Protein AF-V5HT27-F1 (afdb_monomer)

InterPro domains:
  IPR021971 Salivary protein 15 [PF12115] (2-84)

Sequence (85 aa):
GLPPLESKTRQRFLSHLLDLCHNQNRWERISNDTIHWENCTFDCRHDVNDHPHVEKLPDGTPCGNGKVCDKEKCVVEPTTLPSCR

Organism: Ixodes ricinus (NCBI:txid34613)

pLDDT: mean 73.41, std 12.54, range [38.28, 88.88]

Nearest PDB structures (foldseek):
  3q2h-assembly2_B  TM=6.657E-01  e=5.187E+00  Homo sapiens
  3zly-assembly1_A  TM=3.019E-01  e=7.244E+00  Homo sapiens

Structure (mmCIF, N/CA/C/O backbone):
data_AF-V5HT27-F1
#
_entry.id   AF-V5HT27-F1
#
loop_
_atom_site.group_PDB
_atom_site.id
_atom_site.type_symbol
_atom_site.label_atom_id
_atom_site.label_alt_id
_atom_site.label_comp_id
_atom_site.label_asym_id
_atom_site.label_entity_id
_atom_site.label_seq_id
_atom_site.pdbx_PDB_ins_code
_atom_site.Cartn_x
_atom_site.Cartn_y
_atom_site.Cartn_z
_atom_site.occupancy
_atom_site.B_iso_or_equiv
_atom_site.auth_seq_id
_atom_site.auth_comp_id
_atom_site.auth_asym_id
_atom_site.auth_atom_id
_atom_site.pdbx_PDB_model_num
ATOM 1 N N . GLY A 1 1 ? -1.242 11.551 7.779 1.00 38.28 1 GLY A N 1
ATOM 2 C CA . GLY A 1 1 ? 0.093 10.960 7.976 1.00 38.28 1 GLY A CA 1
ATOM 3 C C . GLY A 1 1 ? -0.089 9.496 8.287 1.00 38.28 1 GLY A C 1
ATOM 4 O O . GLY A 1 1 ? -0.933 9.186 9.118 1.00 38.28 1 GLY A O 1
ATOM 5 N N . LEU A 1 2 ? 0.627 8.626 7.578 1.00 46.81 2 LEU A N 1
ATOM 6 C CA . LEU A 1 2 ? 0.635 7.184 7.821 1.00 46.81 2 LEU A CA 1
ATOM 7 C C . LEU A 1 2 ? 0.927 6.862 9.293 1.00 46.81 2 LEU A C 1
ATOM 9 O O . LEU A 1 2 ? 1.774 7.542 9.884 1.00 46.81 2 LEU A O 1
ATOM 13 N N . PRO A 1 3 ? 0.275 5.845 9.886 1.00 52.28 3 PRO A N 1
ATOM 14 C CA . PRO A 1 3 ? 0.668 5.370 11.202 1.00 52.28 3 PRO A CA 1
ATOM 15 C C . PRO A 1 3 ? 2.139 4.923 11.159 1.00 52.28 3 PRO A C 1
ATOM 17 O O . PRO A 1 3 ? 2.603 4.428 10.125 1.00 52.28 3 PRO A O 1
ATOM 20 N N . PRO A 1 4 ? 2.902 5.114 12.247 1.00 51.81 4 PRO A N 1
ATOM 21 C CA . PRO A 1 4 ? 4.292 4.691 12.310 1.00 51.81 4 PRO A CA 1
ATOM 22 C C . PRO A 1 4 ? 4.376 3.159 12.252 1.00 51.81 4 PRO A C 1
ATOM 24 O O . PRO A 1 4 ? 4.377 2.469 13.265 1.00 51.81 4 PRO A O 1
ATOM 27 N N . LEU A 1 5 ? 4.448 2.618 11.038 1.00 56.78 5 LEU A N 1
ATOM 28 C CA . LEU A 1 5 ? 4.869 1.248 10.787 1.00 56.78 5 LEU A CA 1
ATOM 29 C C . LEU A 1 5 ? 6.382 1.193 11.021 1.00 56.78 5 LEU A C 1
ATOM 31 O O . LEU A 1 5 ? 7.158 1.762 10.241 1.00 56.78 5 LEU A O 1
ATOM 35 N N . GLU A 1 6 ? 6.778 0.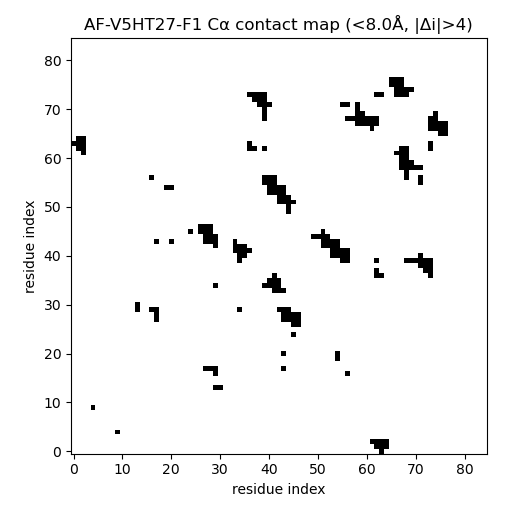535 12.114 1.00 59.16 6 GLU A N 1
ATOM 36 C CA . GLU A 1 6 ? 8.154 0.125 12.429 1.00 59.16 6 GLU A CA 1
ATOM 37 C C . GLU A 1 6 ? 8.888 -0.347 11.158 1.00 59.16 6 GLU A C 1
ATOM 39 O O . GLU A 1 6 ? 8.321 -1.069 10.335 1.00 59.16 6 GLU A O 1
ATOM 44 N N . SER A 1 7 ? 10.156 0.033 10.976 1.00 57.78 7 SER A N 1
ATOM 45 C CA . SER A 1 7 ? 10.897 -0.172 9.714 1.00 57.78 7 SER A CA 1
ATOM 46 C C . SER A 1 7 ? 10.960 -1.638 9.253 1.00 57.78 7 SER A C 1
ATOM 48 O O . SER A 1 7 ? 10.820 -1.918 8.061 1.00 57.78 7 SER A O 1
ATOM 50 N N . LYS A 1 8 ? 11.097 -2.584 10.192 1.00 60.47 8 LYS A N 1
ATOM 51 C CA . LYS A 1 8 ? 11.080 -4.033 9.915 1.00 60.47 8 LYS A CA 1
ATOM 52 C C . LYS A 1 8 ? 9.687 -4.541 9.537 1.00 60.47 8 LYS A C 1
ATOM 54 O O . LYS A 1 8 ? 9.559 -5.391 8.659 1.00 60.47 8 LYS A O 1
ATOM 59 N N . THR A 1 9 ? 8.648 -4.009 10.174 1.00 67.62 9 THR A N 1
ATOM 60 C CA . THR A 1 9 ? 7.246 -4.332 9.874 1.00 67.62 9 THR A CA 1
ATOM 61 C C . THR A 1 9 ? 6.851 -3.788 8.509 1.00 67.62 9 THR A C 1
ATOM 63 O O . THR A 1 9 ? 6.191 -4.482 7.745 1.00 67.62 9 THR A O 1
ATOM 66 N N . ARG A 1 10 ? 7.343 -2.597 8.150 1.00 70.38 10 ARG A N 1
ATOM 67 C CA . ARG A 1 10 ? 7.150 -1.995 6.829 1.00 70.38 10 ARG A CA 1
ATOM 68 C C . ARG A 1 10 ? 7.744 -2.848 5.714 1.00 70.38 10 ARG A C 1
ATOM 70 O O . ARG A 1 10 ? 7.064 -3.083 4.727 1.00 70.38 10 ARG A O 1
ATOM 77 N N . GLN A 1 11 ? 8.982 -3.325 5.864 1.00 74.94 11 GLN A N 1
ATOM 78 C CA . GLN A 1 11 ? 9.593 -4.204 4.859 1.00 74.94 11 GLN A CA 1
ATOM 79 C C . GLN A 1 11 ? 8.789 -5.489 4.669 1.00 74.94 11 GLN A C 1
ATOM 81 O O . GLN A 1 11 ? 8.483 -5.839 3.538 1.00 74.94 11 GLN A O 1
ATOM 86 N N . ARG A 1 12 ? 8.388 -6.148 5.763 1.00 78.25 12 ARG A N 1
ATOM 87 C CA . A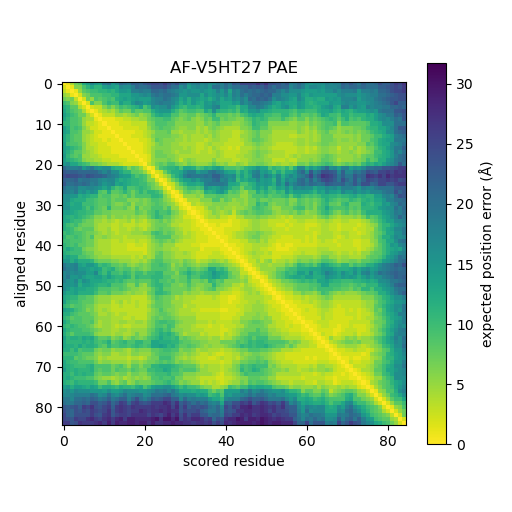RG A 1 12 ? 7.553 -7.359 5.694 1.00 78.25 12 ARG A CA 1
ATOM 88 C C . ARG A 1 12 ? 6.200 -7.094 5.046 1.00 78.25 12 ARG A C 1
ATOM 90 O O . ARG A 1 12 ? 5.741 -7.906 4.257 1.00 78.25 12 ARG A O 1
ATOM 97 N N . PHE A 1 13 ? 5.586 -5.961 5.370 1.00 79.88 13 PHE A N 1
ATOM 98 C CA . PHE A 1 13 ? 4.321 -5.546 4.786 1.00 79.88 13 PHE A CA 1
ATOM 99 C C . PHE A 1 13 ? 4.452 -5.313 3.277 1.00 79.88 13 PHE A C 1
ATOM 101 O O . PHE A 1 13 ? 3.690 -5.887 2.515 1.00 79.88 13 PHE A O 1
ATOM 108 N N . LEU A 1 14 ? 5.465 -4.565 2.834 1.00 78.50 14 LEU A N 1
ATOM 109 C CA . LEU A 1 14 ? 5.730 -4.353 1.407 1.00 78.50 14 LEU A CA 1
ATOM 110 C C . LEU A 1 14 ? 6.052 -5.663 0.675 1.00 78.50 14 LEU A C 1
ATOM 112 O O . LEU A 1 14 ? 5.572 -5.856 -0.434 1.00 78.50 14 LEU A O 1
ATOM 116 N N . SER A 1 15 ? 6.813 -6.576 1.289 1.00 79.94 15 SER A N 1
ATOM 117 C CA . SER A 1 15 ? 7.052 -7.914 0.726 1.00 79.94 15 SER A CA 1
ATOM 118 C C . SER A 1 15 ? 5.761 -8.717 0.583 1.00 79.94 15 SER A C 1
ATOM 120 O O . SER A 1 15 ? 5.559 -9.348 -0.444 1.00 79.94 15 SER A O 1
ATOM 122 N N . HIS A 1 16 ? 4.866 -8.649 1.568 1.00 82.81 16 HIS A N 1
ATOM 123 C CA . HIS A 1 16 ? 3.569 -9.317 1.492 1.00 82.81 16 HIS A CA 1
ATOM 124 C C . HIS A 1 16 ? 2.677 -8.717 0.398 1.00 82.81 16 HIS A C 1
ATOM 126 O O . HIS A 1 16 ? 2.010 -9.456 -0.314 1.00 82.81 16 HIS A O 1
ATOM 132 N N . LEU A 1 17 ? 2.695 -7.392 0.217 1.00 82.69 17 LEU A N 1
A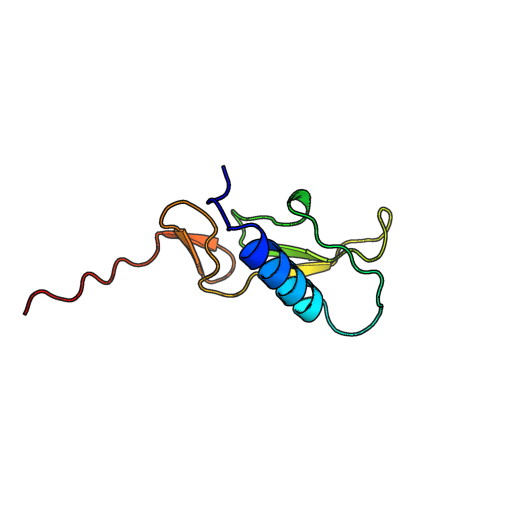TOM 133 C CA . LEU A 1 17 ? 1.992 -6.755 -0.899 1.00 82.69 17 LEU A CA 1
ATOM 134 C C . LEU A 1 17 ? 2.581 -7.157 -2.259 1.00 82.69 17 LEU A C 1
ATOM 136 O O . LEU A 1 17 ? 1.828 -7.350 -3.205 1.00 82.69 17 LEU A O 1
ATOM 140 N N . LEU A 1 18 ? 3.905 -7.320 -2.356 1.00 79.31 18 LEU A N 1
ATOM 141 C CA . LEU A 1 18 ? 4.559 -7.810 -3.575 1.00 79.31 18 LEU A CA 1
ATOM 142 C C . LEU A 1 18 ? 4.125 -9.242 -3.905 1.00 79.31 18 LEU A C 1
ATOM 144 O O . LEU A 1 18 ? 3.861 -9.540 -5.063 1.00 79.31 18 LEU A O 1
ATOM 148 N N . ASP A 1 19 ? 3.994 -10.111 -2.899 1.00 79.88 19 ASP A N 1
ATOM 149 C CA . ASP A 1 19 ? 3.487 -11.473 -3.104 1.00 79.88 19 ASP A CA 1
ATOM 150 C C . ASP A 1 19 ? 2.042 -11.478 -3.649 1.00 79.88 19 ASP A C 1
ATOM 152 O O . ASP A 1 19 ? 1.679 -12.360 -4.431 1.00 79.88 19 ASP A O 1
ATOM 156 N N . LEU A 1 20 ? 1.228 -10.479 -3.277 1.00 80.38 20 LEU A N 1
ATOM 157 C CA . LEU A 1 20 ? -0.158 -10.333 -3.740 1.00 80.38 20 LEU A CA 1
ATOM 158 C C . LEU A 1 20 ? -0.279 -9.874 -5.203 1.00 80.38 20 LEU A C 1
ATOM 160 O O . LEU A 1 20 ? -1.276 -10.211 -5.831 1.00 80.38 20 LEU A O 1
ATOM 164 N N . CYS A 1 21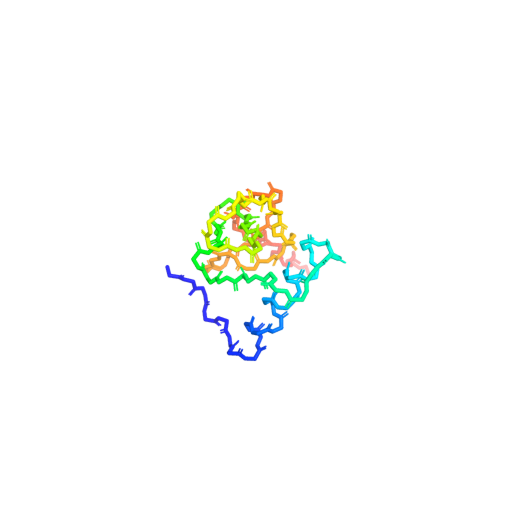 ? 0.721 -9.197 -5.780 1.00 78.69 21 CYS A N 1
ATOM 165 C CA . CYS A 1 21 ? 0.717 -8.801 -7.202 1.00 78.69 21 CYS A CA 1
ATOM 166 C C . CYS A 1 21 ? 0.775 -10.000 -8.187 1.00 78.69 21 CYS A C 1
ATOM 168 O O . CYS A 1 21 ? 0.660 -9.831 -9.395 1.00 78.69 21 CYS A O 1
ATOM 170 N N . HIS A 1 22 ? 0.890 -11.238 -7.687 1.00 69.75 22 HIS A N 1
ATOM 171 C CA . HIS A 1 22 ? 0.874 -12.490 -8.453 1.00 69.75 22 HIS A CA 1
ATOM 172 C C . HIS A 1 22 ? 2.046 -12.709 -9.457 1.00 69.75 22 HIS A C 1
ATOM 174 O O . HIS A 1 22 ? 1.983 -12.468 -10.658 1.00 69.75 22 HIS A O 1
ATOM 180 N N . ASN A 1 23 ? 3.060 -13.420 -8.944 1.00 60.84 23 ASN A N 1
ATOM 181 C CA . ASN A 1 23 ? 3.859 -14.519 -9.534 1.00 60.84 23 ASN A CA 1
ATOM 182 C C . ASN A 1 23 ? 4.790 -14.340 -10.760 1.00 60.84 23 ASN A C 1
ATOM 184 O O . ASN A 1 23 ? 5.449 -15.324 -11.087 1.00 60.84 23 ASN A O 1
ATOM 188 N N . GLN A 1 24 ? 4.930 -13.212 -11.465 1.00 51.25 24 GLN A N 1
ATOM 189 C CA . GLN A 1 24 ? 5.649 -13.299 -12.764 1.00 51.25 24 GLN A CA 1
ATOM 190 C C . GLN A 1 24 ? 6.973 -12.573 -12.944 1.00 51.25 24 GLN A C 1
ATOM 192 O O . GLN A 1 24 ? 7.635 -12.858 -13.939 1.00 51.25 24 GLN A O 1
ATOM 197 N N . ASN A 1 25 ? 7.469 -11.763 -12.004 1.00 51.53 25 ASN A N 1
ATOM 198 C CA . ASN A 1 25 ? 8.795 -11.172 -12.212 1.00 51.53 25 ASN A CA 1
ATOM 199 C C . ASN A 1 25 ? 9.397 -10.564 -10.942 1.00 51.53 25 ASN A C 1
ATOM 201 O O . ASN A 1 25 ? 8.765 -9.836 -10.188 1.00 51.53 25 ASN A O 1
ATOM 205 N N . ARG A 1 26 ? 10.695 -10.811 -10.752 1.00 54.41 26 ARG A N 1
ATOM 206 C CA . ARG A 1 26 ? 11.515 -10.349 -9.611 1.00 54.41 26 ARG A CA 1
ATOM 207 C C . ARG A 1 26 ? 11.702 -8.820 -9.519 1.00 54.41 26 ARG A C 1
ATOM 209 O O . ARG A 1 26 ? 12.566 -8.369 -8.772 1.00 54.41 26 ARG A O 1
ATOM 216 N N . TRP A 1 27 ? 10.975 -8.044 -10.320 1.00 56.47 27 TRP A N 1
ATOM 217 C CA . TRP A 1 27 ? 11.252 -6.634 -10.601 1.00 56.47 27 TRP A CA 1
ATOM 218 C C . TRP A 1 27 ? 10.118 -5.700 -10.178 1.00 56.47 27 TRP A C 1
ATOM 220 O O . TRP A 1 27 ? 10.318 -4.488 -10.210 1.00 56.47 27 TRP A O 1
ATOM 230 N N . GLU A 1 28 ? 8.974 -6.238 -9.744 1.00 59.88 28 GLU A N 1
ATOM 231 C CA . GLU A 1 28 ? 7.869 -5.427 -9.236 1.00 59.88 28 GLU A CA 1
ATOM 232 C C . GLU A 1 28 ? 8.314 -4.593 -8.034 1.00 59.88 28 GLU A C 1
ATOM 234 O O . GLU A 1 28 ? 9.044 -5.050 -7.145 1.00 59.88 28 GLU A O 1
ATOM 239 N N . ARG A 1 29 ? 7.903 -3.324 -8.030 1.00 65.38 29 ARG A N 1
ATOM 240 C CA . ARG A 1 29 ? 8.260 -2.361 -6.989 1.00 65.38 29 ARG A CA 1
ATOM 241 C C . ARG A 1 29 ? 6.998 -1.743 -6.424 1.00 65.38 29 ARG A C 1
ATOM 243 O O . ARG A 1 29 ? 6.294 -1.021 -7.119 1.00 65.38 29 ARG A O 1
ATOM 250 N N . ILE A 1 30 ? 6.783 -1.965 -5.132 1.00 67.50 30 ILE A N 1
ATOM 251 C CA . ILE A 1 30 ? 5.778 -1.252 -4.346 1.00 67.50 30 ILE A CA 1
ATOM 252 C C . ILE A 1 30 ? 6.508 -0.210 -3.509 1.00 67.50 30 ILE A C 1
ATOM 254 O O . ILE A 1 30 ? 7.432 -0.529 -2.753 1.00 67.50 30 ILE A O 1
ATOM 258 N N . SER A 1 31 ? 6.105 1.047 -3.651 1.00 67.94 31 SER A N 1
ATOM 259 C CA . SER A 1 31 ? 6.544 2.144 -2.797 1.00 67.94 31 SER A CA 1
ATOM 260 C C . SER A 1 31 ? 5.394 2.612 -1.909 1.00 67.94 31 SER A C 1
ATOM 262 O O . SER A 1 31 ? 4.253 2.178 -2.025 1.00 67.94 31 SER A O 1
ATOM 264 N N . ASN A 1 32 ? 5.687 3.517 -0.981 1.00 66.75 32 ASN A N 1
ATOM 265 C CA . ASN A 1 32 ? 4.633 4.115 -0.173 1.00 66.75 32 ASN A CA 1
ATOM 266 C C . ASN A 1 32 ? 3.696 5.009 -1.006 1.00 66.75 32 ASN A C 1
ATOM 268 O O . ASN A 1 32 ? 2.539 5.184 -0.641 1.00 66.75 32 ASN A O 1
ATOM 272 N N . ASP A 1 33 ? 4.200 5.556 -2.114 1.00 70.88 33 ASP A N 1
ATOM 273 C CA . ASP A 1 33 ? 3.451 6.431 -3.021 1.00 70.88 33 ASP A CA 1
ATOM 274 C C . ASP A 1 33 ? 2.479 5.651 -3.913 1.00 70.88 33 ASP A C 1
ATOM 276 O O . ASP A 1 33 ? 1.516 6.217 -4.419 1.00 70.88 33 ASP A O 1
ATOM 280 N N . THR A 1 34 ? 2.711 4.347 -4.090 1.00 78.12 34 THR A N 1
ATOM 281 C CA . THR A 1 34 ? 1.805 3.450 -4.816 1.00 78.12 34 THR A CA 1
ATOM 282 C C . THR A 1 34 ? 0.691 2.887 -3.934 1.00 78.12 34 THR A C 1
ATOM 284 O O . THR A 1 34 ? -0.151 2.159 -4.442 1.00 78.12 34 THR A O 1
ATOM 287 N N . ILE A 1 35 ? 0.668 3.178 -2.627 1.00 84.25 35 ILE A N 1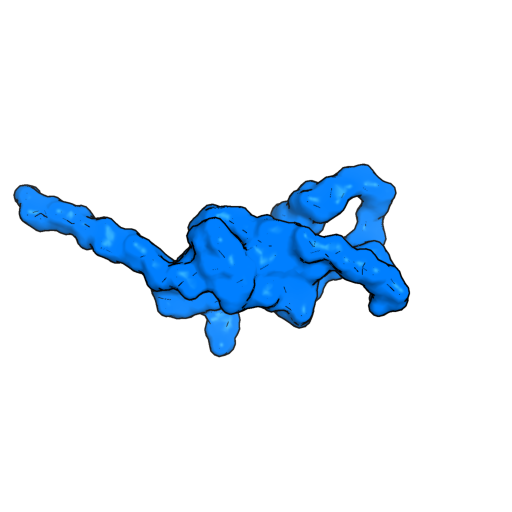
ATOM 288 C CA . ILE A 1 35 ? -0.367 2.677 -1.711 1.00 84.25 35 ILE A CA 1
ATOM 289 C C . ILE A 1 35 ? -1.405 3.769 -1.444 1.00 84.25 35 ILE A C 1
ATOM 291 O O . ILE A 1 35 ? -1.119 4.807 -0.844 1.00 84.25 35 ILE A O 1
ATOM 295 N N . HIS A 1 36 ? -2.646 3.489 -1.825 1.00 87.94 36 HIS A N 1
ATOM 296 C CA . HIS A 1 36 ? -3.802 4.362 -1.661 1.00 87.94 36 HIS A CA 1
ATOM 297 C C . HIS A 1 36 ? -4.554 4.001 -0.381 1.00 87.94 36 HIS A C 1
ATOM 299 O O . HIS A 1 36 ? -5.566 3.301 -0.397 1.00 87.94 36 HIS A O 1
ATOM 305 N N . TRP A 1 37 ? -4.065 4.495 0.754 1.00 84.56 37 TRP A N 1
ATOM 306 C CA . TRP A 1 37 ? -4.604 4.158 2.078 1.00 84.56 37 TRP A CA 1
ATOM 307 C C . TRP A 1 37 ? -6.088 4.479 2.261 1.00 84.56 37 TRP A C 1
ATOM 309 O O . TRP A 1 37 ? -6.765 3.753 2.974 1.00 84.56 37 TRP A O 1
ATOM 319 N N . GLU A 1 38 ? -6.614 5.529 1.625 1.00 83.88 38 GLU A N 1
ATOM 320 C CA . GLU A 1 38 ? -8.032 5.907 1.749 1.00 83.88 38 GLU A CA 1
ATOM 321 C C . GLU A 1 38 ? -8.970 4.883 1.100 1.00 83.88 38 GLU A C 1
ATOM 323 O O . GLU A 1 38 ? -10.004 4.528 1.674 1.00 83.88 38 GLU A O 1
ATOM 328 N N . ASN A 1 39 ? -8.556 4.377 -0.062 1.00 86.00 39 ASN A N 1
ATOM 329 C CA . ASN A 1 39 ? -9.280 3.382 -0.850 1.00 86.00 39 ASN A CA 1
ATOM 330 C C . ASN A 1 39 ? -8.839 1.955 -0.519 1.00 86.00 39 ASN A C 1
ATOM 332 O O . ASN A 1 39 ? -9.334 1.004 -1.108 1.00 86.00 39 ASN A O 1
ATOM 336 N N . CYS A 1 40 ? -7.889 1.795 0.401 1.00 88.00 40 CYS A N 1
ATOM 337 C CA . CYS A 1 40 ? -7.313 0.507 0.744 1.00 88.00 40 CYS A CA 1
ATOM 338 C C . CYS A 1 40 ? -6.895 -0.312 -0.483 1.00 88.00 40 CYS A C 1
ATOM 340 O O . CYS A 1 40 ? -7.149 -1.512 -0.563 1.00 88.00 40 CYS A O 1
ATOM 342 N N . THR A 1 41 ? -6.254 0.352 -1.441 1.00 88.88 41 THR A N 1
ATOM 343 C CA . THR A 1 41 ? -5.714 -0.265 -2.653 1.00 88.88 41 THR A CA 1
ATOM 344 C C . THR A 1 41 ? -4.242 0.071 -2.811 1.00 88.88 41 THR A C 1
ATOM 346 O O . THR A 1 41 ? -3.713 0.962 -2.144 1.00 88.88 41 THR A O 1
ATOM 349 N N . PHE A 1 42 ? -3.556 -0.649 -3.685 1.00 87.31 42 PHE A N 1
ATOM 350 C CA . PHE A 1 42 ? -2.190 -0.340 -4.067 1.00 87.31 42 PHE A CA 1
ATOM 351 C C . PHE A 1 42 ? -1.957 -0.648 -5.542 1.00 87.31 42 PHE A C 1
ATOM 353 O O . PHE A 1 42 ? -2.532 -1.578 -6.100 1.00 87.31 42 PHE A O 1
ATOM 360 N N . ASP A 1 43 ? -1.118 0.167 -6.167 1.00 85.06 43 ASP A N 1
ATOM 361 C CA . ASP A 1 43 ? -0.674 -0.020 -7.537 1.00 85.06 43 ASP A CA 1
ATOM 362 C C . ASP A 1 43 ? 0.508 -0.991 -7.540 1.00 85.06 43 ASP A C 1
ATOM 364 O O . ASP A 1 43 ? 1.594 -0.684 -7.040 1.00 85.06 43 ASP A O 1
ATOM 368 N N . CYS A 1 44 ? 0.330 -2.136 -8.173 1.00 80.81 44 CYS A N 1
ATOM 369 C CA . CYS A 1 44 ? 1.424 -3.006 -8.548 1.00 80.81 44 CYS A CA 1
ATOM 370 C C . CYS A 1 44 ? 1.980 -2.550 -9.903 1.00 80.81 44 CYS A C 1
ATOM 372 O O . CYS A 1 44 ? 1.271 -2.526 -10.915 1.00 80.81 44 CYS A O 1
ATOM 374 N N . ARG A 1 45 ? 3.258 -2.157 -9.930 1.00 76.19 45 ARG A N 1
ATOM 375 C CA . ARG A 1 45 ? 3.959 -1.747 -11.155 1.00 76.19 45 ARG A CA 1
ATOM 376 C C . ARG A 1 45 ? 5.190 -2.599 -11.389 1.00 76.19 45 ARG A C 1
ATOM 378 O O . ARG A 1 45 ? 5.999 -2.805 -10.482 1.00 76.19 45 ARG A O 1
ATOM 385 N N . HIS A 1 46 ? 5.344 -3.006 -12.643 1.00 72.31 46 HIS A N 1
ATOM 386 C CA . HIS A 1 46 ? 6.529 -3.691 -13.132 1.00 72.31 46 HIS A CA 1
ATOM 387 C C . HIS A 1 46 ? 7.675 -2.726 -13.419 1.00 72.31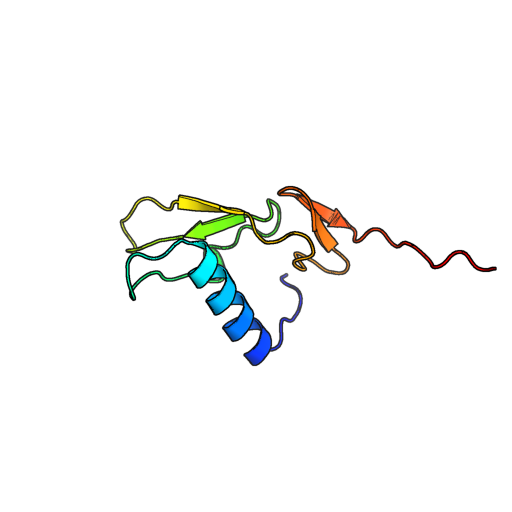 46 HIS A C 1
ATOM 389 O O . HIS A 1 46 ? 8.793 -2.903 -12.944 1.00 72.31 46 HIS A O 1
ATOM 395 N N . ASP A 1 47 ? 7.357 -1.677 -14.171 1.00 68.00 47 ASP A N 1
ATOM 396 C CA . ASP A 1 47 ? 8.273 -0.626 -14.579 1.00 68.00 47 ASP A CA 1
ATOM 397 C C . ASP A 1 47 ? 7.641 0.743 -14.331 1.00 68.00 47 ASP A C 1
ATOM 399 O O . ASP A 1 47 ? 6.421 0.888 -14.238 1.00 68.00 47 ASP A O 1
ATOM 403 N N . VAL A 1 48 ? 8.476 1.781 -14.253 1.00 67.00 48 VAL A N 1
ATOM 404 C CA . VAL A 1 48 ? 8.021 3.164 -13.996 1.00 67.00 48 VAL A CA 1
ATOM 405 C C . VAL A 1 48 ? 7.029 3.651 -15.063 1.00 67.00 48 VAL A C 1
ATOM 407 O O . VAL A 1 48 ? 6.164 4.473 -14.767 1.00 67.00 48 VAL A O 1
ATOM 410 N N . ASN A 1 49 ? 7.143 3.120 -16.282 1.00 70.56 49 ASN A N 1
ATOM 411 C CA . ASN A 1 49 ? 6.335 3.494 -17.442 1.00 70.56 49 ASN A CA 1
ATOM 412 C C . ASN A 1 49 ? 5.211 2.498 -17.759 1.00 70.56 49 ASN A C 1
ATOM 414 O O . ASN A 1 49 ? 4.520 2.681 -18.760 1.00 70.56 49 ASN A O 1
ATOM 418 N N . ASP A 1 50 ? 5.060 1.435 -16.969 1.00 71.56 50 ASP A N 1
ATOM 419 C CA . ASP A 1 50 ? 4.045 0.421 -17.231 1.00 71.56 50 ASP A CA 1
ATOM 420 C C . ASP A 1 50 ? 2.693 0.800 -16.611 1.00 71.56 50 ASP A C 1
ATOM 422 O O . ASP A 1 50 ? 2.617 1.608 -15.678 1.00 71.56 50 ASP A O 1
ATOM 426 N N . HIS A 1 51 ? 1.616 0.217 -17.136 1.00 76.69 51 HIS A N 1
ATOM 427 C CA . HIS A 1 51 ? 0.284 0.414 -16.580 1.00 76.69 51 HIS A CA 1
ATOM 428 C C . HIS A 1 51 ? 0.182 -0.320 -15.236 1.00 76.69 51 HIS A C 1
ATOM 430 O O . HIS A 1 51 ? 0.323 -1.544 -15.205 1.00 76.69 51 HIS A O 1
ATOM 436 N N . PRO A 1 52 ? -0.067 0.391 -14.118 1.00 77.44 52 PRO A N 1
ATOM 437 C CA . PRO A 1 52 ? -0.279 -0.265 -12.838 1.00 77.44 52 PRO A CA 1
ATOM 438 C C . PRO A 1 52 ? -1.525 -1.139 -12.881 1.00 77.44 52 PRO A C 1
ATOM 440 O O . PRO A 1 52 ? -2.573 -0.708 -13.368 1.00 77.44 52 PRO A O 1
ATOM 443 N N . HIS A 1 53 ? -1.433 -2.328 -12.295 1.00 82.62 53 HIS A N 1
ATOM 444 C CA . HIS A 1 53 ? -2.623 -3.046 -11.864 1.00 82.62 53 HIS A CA 1
ATOM 445 C C . HIS A 1 53 ? -2.956 -2.628 -10.434 1.00 82.62 53 HIS A C 1
ATOM 447 O O . HIS A 1 53 ? -2.067 -2.475 -9.598 1.00 82.62 53 HIS A O 1
ATOM 453 N N . VAL A 1 54 ? -4.236 -2.373 -10.177 1.00 86.31 54 VAL A N 1
ATOM 454 C CA . VAL A 1 54 ? -4.707 -1.954 -8.858 1.00 86.31 54 VAL A CA 1
ATOM 455 C C . VAL A 1 54 ? -5.153 -3.192 -8.103 1.00 86.31 54 VAL A C 1
ATOM 457 O O . VAL A 1 54 ? -6.106 -3.853 -8.512 1.00 86.31 54 VAL A O 1
ATOM 460 N N . GLU A 1 55 ? -4.481 -3.466 -6.994 1.00 86.62 55 GLU A N 1
ATOM 461 C CA . GLU A 1 55 ? -4.804 -4.554 -6.081 1.00 86.62 55 GLU A CA 1
ATOM 462 C C . GLU A 1 55 ? -5.381 -4.034 -4.767 1.00 86.62 55 GLU A C 1
ATOM 464 O O . GLU A 1 55 ? -5.220 -2.868 -4.387 1.00 86.62 55 GLU A O 1
ATOM 469 N N . LYS A 1 56 ? -6.093 -4.916 -4.066 1.00 88.25 56 LYS A N 1
ATOM 470 C CA . LYS A 1 56 ? -6.753 -4.588 -2.798 1.00 88.25 56 LYS A CA 1
ATOM 471 C C . LYS A 1 56 ? -5.818 -4.867 -1.632 1.00 88.25 56 LYS A C 1
ATOM 473 O O . LYS A 1 56 ? -5.247 -5.951 -1.532 1.00 88.25 56 LYS A O 1
ATOM 478 N N . LEU A 1 57 ? -5.694 -3.911 -0.712 1.00 88.12 57 LEU A N 1
ATOM 479 C CA . LEU A 1 57 ? -5.023 -4.168 0.556 1.00 88.12 57 LEU A CA 1
ATOM 480 C C . LEU A 1 57 ? -5.813 -5.216 1.355 1.00 88.12 57 LEU A C 1
ATOM 482 O O . LEU A 1 57 ? -7.046 -5.198 1.328 1.00 88.12 57 LEU A O 1
ATOM 486 N N . PRO A 1 58 ? -5.127 -6.090 2.110 1.00 85.81 58 PRO A N 1
ATOM 487 C CA . PRO A 1 58 ? -5.789 -7.044 2.986 1.00 85.81 58 PRO A CA 1
ATOM 488 C C . PRO A 1 58 ? -6.696 -6.346 4.003 1.00 85.81 58 PRO A C 1
ATOM 490 O O . PRO A 1 58 ? -6.296 -5.341 4.608 1.00 85.81 58 PRO A O 1
ATOM 493 N N . ASP A 1 59 ? -7.876 -6.914 4.244 1.00 85.62 59 ASP A N 1
ATOM 494 C CA . ASP A 1 59 ? -8.758 -6.445 5.311 1.00 85.62 59 ASP A CA 1
ATOM 495 C C . ASP A 1 59 ? -8.031 -6.516 6.669 1.00 85.62 59 ASP A C 1
ATOM 497 O O . ASP A 1 59 ? -7.244 -7.427 6.939 1.00 85.62 59 ASP A O 1
ATOM 501 N N . GLY A 1 60 ? -8.249 -5.515 7.520 1.00 81.69 60 GLY A N 1
ATOM 502 C CA . GLY A 1 60 ? -7.525 -5.334 8.779 1.00 81.69 60 GLY A CA 1
ATOM 503 C C . GLY A 1 60 ? -6.194 -4.584 8.648 1.00 81.69 60 GLY A C 1
ATOM 504 O O . GLY A 1 60 ? -5.573 -4.273 9.664 1.00 81.69 60 GLY A O 1
ATOM 505 N N . THR A 1 61 ? -5.753 -4.239 7.431 1.00 84.94 61 THR A N 1
ATOM 506 C CA . THR A 1 61 ? -4.549 -3.414 7.246 1.00 84.94 61 THR A CA 1
ATOM 507 C C . THR A 1 61 ? -4.751 -2.033 7.875 1.00 84.94 61 THR A C 1
ATOM 509 O O . THR A 1 61 ? -5.708 -1.346 7.516 1.00 84.94 61 THR A O 1
ATOM 512 N N . PRO A 1 62 ? -3.864 -1.571 8.771 1.00 83.31 62 PRO A N 1
ATOM 513 C CA . PRO A 1 62 ? -3.981 -0.245 9.359 1.00 83.31 62 PRO A CA 1
ATOM 514 C C . PRO A 1 62 ? -3.736 0.832 8.297 1.00 83.31 62 PRO A C 1
ATOM 516 O O . PRO A 1 62 ? -2.626 0.992 7.793 1.00 83.31 62 PRO A O 1
ATOM 519 N N . CYS A 1 63 ? -4.776 1.596 7.978 1.00 84.06 63 CYS A N 1
ATOM 520 C CA . CYS A 1 63 ? -4.751 2.673 6.983 1.00 84.06 63 CYS A CA 1
ATOM 521 C C . CYS A 1 63 ? -4.721 4.073 7.620 1.00 84.06 63 CYS A C 1
ATOM 523 O O . CYS A 1 63 ? -4.574 5.084 6.935 1.00 84.06 63 CYS A O 1
ATOM 525 N N . GLY A 1 64 ? -4.837 4.155 8.948 1.00 79.62 64 GLY A N 1
ATOM 526 C CA . GLY A 1 64 ? -4.823 5.409 9.691 1.00 79.62 64 GLY A CA 1
ATOM 527 C C . GLY A 1 64 ? -4.861 5.188 11.200 1.00 79.62 64 GLY A C 1
ATOM 528 O O . GLY A 1 64 ? -4.912 4.059 11.680 1.00 79.62 64 GLY A O 1
ATOM 529 N N . ASN A 1 65 ? -4.835 6.278 11.967 1.00 77.81 65 ASN A N 1
ATOM 530 C CA . ASN A 1 65 ? -4.880 6.204 13.427 1.00 77.81 65 ASN A CA 1
ATOM 531 C C . ASN A 1 65 ? -6.241 5.652 13.898 1.00 77.81 65 ASN A C 1
ATOM 533 O O . ASN A 1 65 ? -7.249 6.350 13.788 1.00 77.81 65 ASN A O 1
ATOM 537 N N . GLY A 1 66 ? -6.270 4.400 14.368 1.00 76.75 66 GLY A N 1
ATOM 538 C CA . GLY A 1 66 ? -7.501 3.690 14.743 1.00 76.75 66 GLY A CA 1
ATOM 539 C C . GLY A 1 66 ? -8.402 3.318 13.558 1.00 76.75 66 GLY A C 1
ATOM 540 O O . GLY A 1 66 ? -9.604 3.129 13.738 1.00 76.75 66 GLY A O 1
ATOM 541 N N . LYS A 1 67 ? -7.850 3.273 12.338 1.00 84.50 67 LYS A N 1
ATOM 542 C CA . LYS A 1 67 ? -8.580 2.897 11.124 1.00 84.50 67 LYS A CA 1
ATOM 543 C C . LYS A 1 67 ? -7.927 1.708 10.440 1.00 84.50 67 LYS A C 1
ATOM 545 O O . LYS A 1 67 ? -6.700 1.641 10.349 1.00 84.50 67 LYS A O 1
ATOM 550 N N . VAL A 1 68 ? -8.758 0.830 9.901 1.00 87.25 68 VAL A N 1
ATOM 551 C CA . VAL A 1 68 ? -8.359 -0.376 9.185 1.00 87.25 68 VAL A CA 1
ATOM 552 C C . VAL A 1 68 ? -9.062 -0.459 7.839 1.00 87.25 68 VAL A C 1
ATOM 554 O O . VAL A 1 68 ? -10.125 0.127 7.630 1.00 87.25 68 VAL A O 1
ATOM 557 N N . CYS A 1 69 ? -8.453 -1.191 6.921 1.00 86.44 69 CYS A N 1
ATOM 558 C CA . CYS A 1 69 ? -9.069 -1.534 5.657 1.00 86.44 69 CYS A CA 1
ATOM 559 C C . CYS A 1 69 ? -10.197 -2.544 5.864 1.00 86.44 69 CYS A C 1
ATOM 561 O O . CYS A 1 69 ? -9.976 -3.594 6.458 1.00 86.44 69 CYS A O 1
ATOM 563 N N . ASP A 1 70 ? -11.386 -2.212 5.374 1.00 86.38 70 ASP A N 1
ATOM 564 C CA . ASP A 1 70 ? -12.533 -3.111 5.245 1.00 86.38 70 ASP A CA 1
ATOM 565 C C . ASP A 1 70 ? -13.150 -2.880 3.867 1.00 86.38 70 ASP A C 1
ATOM 567 O O . ASP A 1 70 ? -13.591 -1.766 3.565 1.00 86.38 70 ASP A O 1
ATOM 571 N N . LYS A 1 71 ? -13.153 -3.909 3.013 1.00 83.62 71 LYS A N 1
ATOM 572 C CA . LYS A 1 71 ? -13.812 -3.878 1.693 1.00 83.62 71 LYS A CA 1
ATOM 573 C C . LYS A 1 71 ? -13.435 -2.642 0.866 1.00 83.62 71 LYS A C 1
ATOM 575 O O . LYS A 1 71 ? -14.311 -1.912 0.398 1.00 83.62 71 LYS A O 1
ATOM 580 N N . GLU A 1 72 ? -12.130 -2.402 0.710 1.00 83.00 72 GLU A N 1
ATOM 581 C CA . GLU A 1 72 ? -11.582 -1.290 -0.097 1.00 83.00 72 GLU A CA 1
ATOM 582 C C . GLU A 1 72 ? -11.920 0.100 0.464 1.00 83.00 72 GLU A C 1
ATOM 584 O O . GLU A 1 72 ? -12.004 1.095 -0.257 1.00 83.00 72 GLU A O 1
ATOM 589 N N . LYS A 1 73 ? -12.149 0.191 1.777 1.00 84.31 73 LYS A N 1
ATOM 590 C CA . LYS A 1 73 ? -12.334 1.466 2.464 1.00 84.31 73 LYS A CA 1
ATOM 591 C C . LYS A 1 73 ? -11.565 1.502 3.765 1.00 84.31 73 LYS A C 1
ATOM 593 O O . LYS A 1 73 ? -11.584 0.555 4.546 1.00 84.31 73 LYS A O 1
ATOM 598 N N . CYS A 1 74 ? -10.948 2.647 4.029 1.00 84.75 74 CYS A N 1
ATOM 599 C CA . CYS A 1 74 ? -10.342 2.925 5.319 1.00 84.75 74 CYS A CA 1
ATOM 600 C C . CYS A 1 74 ? -11.413 3.318 6.342 1.00 84.75 74 CYS A C 1
ATOM 602 O O . CYS A 1 74 ? -11.793 4.490 6.463 1.00 84.75 74 CYS A O 1
ATOM 604 N N . VAL A 1 75 ? -11.920 2.332 7.073 1.00 86.69 75 VAL A N 1
ATOM 605 C CA . VAL A 1 75 ? -12.960 2.517 8.088 1.00 86.69 75 VAL A CA 1
ATOM 606 C C . VAL A 1 75 ? -12.345 2.598 9.477 1.00 86.69 75 VAL A C 1
ATOM 608 O O . VAL A 1 75 ? -11.232 2.141 9.713 1.00 86.69 75 VAL A O 1
ATOM 611 N N . VAL A 1 76 ? -13.054 3.214 10.421 1.00 81.75 76 VAL A N 1
ATOM 612 C CA . VAL A 1 76 ? -12.654 3.154 11.833 1.00 81.75 76 VAL A CA 1
ATOM 613 C C . VAL A 1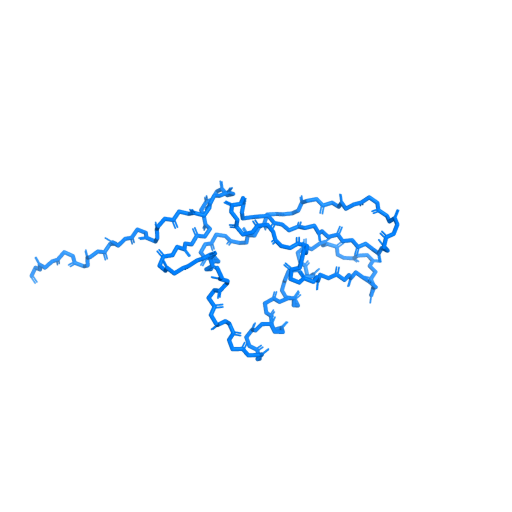 76 ? -12.7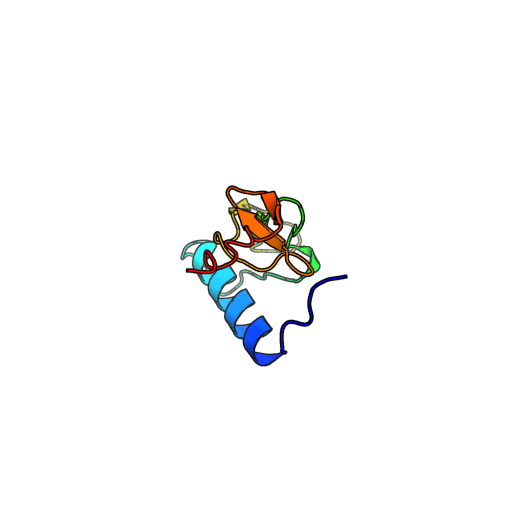21 1.697 12.266 1.00 81.75 76 VAL A C 1
ATOM 615 O O . VAL A 1 76 ? -13.714 1.032 11.973 1.00 81.75 76 VAL A O 1
ATOM 618 N N . GLU A 1 77 ? -11.664 1.210 12.919 1.00 70.88 77 GLU A N 1
ATOM 619 C CA . GLU A 1 77 ? -11.658 -0.136 13.48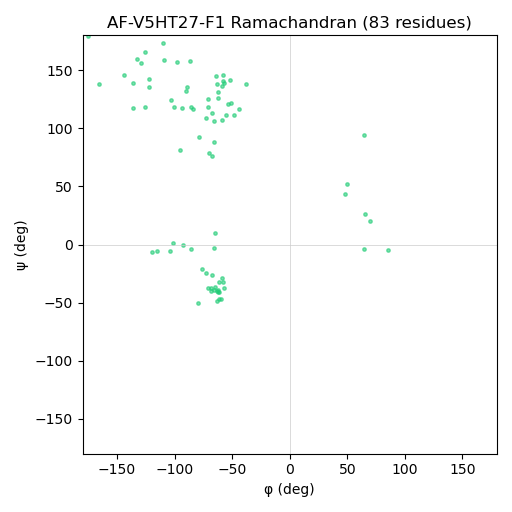3 1.00 70.88 77 GLU A CA 1
ATOM 620 C C . GLU A 1 77 ? -12.927 -0.280 14.326 1.00 70.88 77 GLU A C 1
ATOM 622 O O . GLU A 1 77 ? -13.160 0.575 15.196 1.00 70.88 77 GLU A O 1
ATOM 627 N N . PRO A 1 78 ? -13.802 -1.266 14.037 1.00 60.16 78 PRO A N 1
ATOM 628 C CA . PRO A 1 78 ? -14.976 -1.469 14.852 1.00 60.16 78 PRO A CA 1
ATOM 629 C C . PRO A 1 78 ? -14.453 -1.738 16.249 1.00 60.16 78 PRO A C 1
ATOM 631 O O . PRO A 1 78 ? -13.871 -2.780 16.535 1.00 60.16 78 PRO A O 1
ATOM 634 N N . THR A 1 79 ? -14.631 -0.745 17.111 1.00 57.88 79 THR A N 1
ATOM 635 C CA . THR A 1 79 ? -14.361 -0.839 18.529 1.00 57.88 79 THR A CA 1
ATOM 636 C C . THR A 1 79 ? -15.458 -1.755 19.032 1.00 57.88 79 THR A C 1
ATOM 638 O O . THR A 1 79 ? -16.478 -1.315 19.558 1.00 57.88 79 THR A O 1
ATOM 641 N N . THR A 1 80 ? -15.296 -3.061 18.822 1.00 56.97 80 THR A N 1
ATOM 642 C CA . THR A 1 80 ? -15.964 -4.053 19.644 1.00 56.97 80 THR A CA 1
ATOM 643 C C . THR A 1 80 ? -15.323 -3.894 21.009 1.00 56.97 80 THR A C 1
ATOM 645 O O . THR A 1 80 ? -14.428 -4.644 21.393 1.00 56.97 80 THR A O 1
ATOM 648 N N . LEU A 1 81 ? -15.736 -2.834 21.710 1.00 58.12 81 LEU A N 1
ATOM 649 C CA . LEU A 1 81 ? -15.628 -2.733 23.147 1.00 58.12 81 LEU A CA 1
ATOM 650 C C . LEU A 1 81 ? -16.089 -4.099 23.651 1.00 58.12 81 LEU A C 1
ATOM 652 O O . LEU A 1 81 ? -17.232 -4.473 23.349 1.00 58.12 81 LEU A O 1
ATOM 656 N N . PRO A 1 82 ? -15.224 -4.888 24.314 1.00 58.50 82 PRO A N 1
ATOM 657 C CA . PRO A 1 82 ? -15.697 -6.100 24.946 1.00 58.50 82 PRO A CA 1
ATOM 658 C C . PRO A 1 82 ? -16.853 -5.663 25.836 1.00 58.50 82 PRO A C 1
ATOM 660 O O . PRO A 1 82 ? -16.705 -4.751 26.649 1.00 58.50 82 PRO A O 1
ATOM 663 N N . SER A 1 83 ? -18.033 -6.226 25.572 1.00 58.19 83 SER A N 1
ATOM 664 C CA . SER A 1 83 ? -19.227 -5.981 26.365 1.00 58.19 83 SER A CA 1
ATOM 665 C C . SER A 1 83 ? -18.826 -6.161 27.824 1.00 58.19 83 SER A C 1
ATOM 667 O O . SER A 1 83 ? -18.453 -7.266 28.216 1.00 58.19 83 SER A O 1
ATOM 669 N N . CYS A 1 84 ? -18.806 -5.066 28.590 1.00 54.28 84 CYS A N 1
ATOM 670 C CA . CYS A 1 84 ? -18.602 -5.131 30.028 1.00 54.28 84 CYS A CA 1
ATOM 671 C C . CYS A 1 84 ? -19.680 -6.068 30.572 1.00 54.28 84 CYS A C 1
ATOM 673 O O . CYS A 1 84 ? -20.868 -5.747 30.486 1.00 54.28 84 CYS A O 1
ATOM 675 N N . ARG A 1 85 ? -19.272 -7.240 31.052 1.00 50.56 85 ARG A N 1
ATOM 676 C CA . ARG A 1 85 ? -20.161 -8.247 31.611 1.00 50.56 85 ARG A CA 1
ATOM 677 C C . ARG A 1 85 ? -19.549 -8.825 32.870 1.00 50.56 85 ARG A C 1
ATOM 679 O O . ARG A 1 85 ? -18.322 -9.066 32.853 1.00 50.56 85 ARG A O 1
#

Secondary structure (DSSP, 8-state):
------HHHHHHHHHHHHHHT-SS-TT-B--STTEETTTTEEEEBSSTTSPPEEEEPPTT-EEETTEEEETTEEEEP--------

Mean predicted aligned error: 9.58 Å

Solvent-accessible surface area (backbone atoms only — not comparable to full-atom values): 5114 Å² total; per-residue (Å²): 127,76,60,89,63,52,74,69,57,41,52,52,49,50,50,53,54,57,62,68,67,58,92,81,64,101,59,60,54,75,54,77,88,38,46,40,40,70,48,16,28,30,39,43,24,66,46,98,86,48,83,58,47,80,43,74,52,59,70,67,41,75,44,33,89,70,18,18,18,51,91,54,26,48,36,68,52,81,78,74,66,75,76,89,122

Radius of gyration: 14.6 Å; Cα contacts (8 Å, |Δi|>4): 120; chains: 1; bounding box: 32×26×49 Å

Foldseek 3Di:
DFDPQDPVNVVVLQVVVVVVVDDDDPQWDWDPVQQDLAQQWGFTDRDPPDDTDIGHHDFQCQSDDQWTDDPRGTHRPPCPVPPPD